Protein AF-A0A6L8N598-F1 (afdb_monomer)

Secondary structure (DSSP, 8-state):
-TTPPPPTHHHHHHHHHHHTT---TT--S-EEEEE-TTT-HHHHHHHHHHHHHHHTT--SEEEPP---SSHHHHT-EEEEE---THHHHHHHHHHHT---

Structure (mmCIF, N/CA/C/O backbone):
data_AF-A0A6L8N598-F1
#
_entry.id   AF-A0A6L8N598-F1
#
loop_
_atom_site.group_PDB
_atom_site.id
_atom_site.type_symbol
_atom_site.label_atom_id
_atom_site.label_alt_id
_atom_site.label_comp_id
_atom_site.label_asym_id
_atom_site.label_entity_id
_atom_site.label_seq_id
_atom_site.pdbx_PDB_ins_code
_atom_site.Cartn_x
_atom_site.Cartn_y
_atom_site.Cartn_z
_atom_site.occupancy
_atom_site.B_iso_or_equiv
_atom_site.auth_seq_id
_atom_site.auth_comp_id
_atom_site.auth_asym_id
_atom_site.auth_atom_id
_atom_site.pdbx_PDB_model_num
ATOM 1 N N . ALA A 1 1 ? -17.198 14.074 10.929 1.00 44.00 1 ALA A N 1
ATOM 2 C CA . ALA A 1 1 ? -17.623 14.267 12.330 1.00 44.00 1 ALA A CA 1
ATOM 3 C C . ALA A 1 1 ? -16.499 13.785 13.243 1.00 44.00 1 ALA A C 1
ATOM 5 O O . ALA A 1 1 ? -15.832 12.829 12.856 1.00 44.00 1 ALA A O 1
ATOM 6 N N . PRO A 1 2 ? -16.245 14.413 14.402 1.00 40.22 2 PRO A N 1
ATOM 7 C CA . PRO A 1 2 ? -15.361 13.827 15.406 1.00 40.22 2 PRO A CA 1
ATOM 8 C C . PRO A 1 2 ? -16.001 12.520 15.891 1.00 40.22 2 PRO A C 1
ATOM 10 O O . PRO A 1 2 ? -17.183 12.521 16.227 1.00 40.22 2 PRO A O 1
ATOM 13 N N . GLY A 1 3 ? -15.258 11.411 15.876 1.00 54.53 3 GLY A N 1
ATOM 14 C CA . GLY A 1 3 ? -15.750 10.115 16.360 1.00 54.53 3 GLY A CA 1
ATOM 15 C C . GLY A 1 3 ? -16.153 9.093 15.294 1.00 54.53 3 GLY A C 1
ATOM 16 O O . GLY A 1 3 ? -16.783 8.103 15.651 1.00 54.53 3 GLY A O 1
ATOM 17 N N . THR A 1 4 ? -15.789 9.271 14.015 1.00 56.97 4 THR A N 1
ATOM 18 C CA . THR A 1 4 ? -15.824 8.134 13.076 1.00 56.97 4 THR A CA 1
ATOM 19 C C . THR A 1 4 ? -14.946 7.019 13.659 1.00 56.97 4 THR A C 1
ATOM 21 O O . THR A 1 4 ? -13.768 7.283 13.917 1.00 56.97 4 THR A O 1
ATOM 24 N N . PRO A 1 5 ? -15.480 5.809 13.910 1.00 60.06 5 PRO A N 1
ATOM 25 C CA . PRO A 1 5 ? -14.671 4.700 14.389 1.00 60.06 5 PRO A CA 1
ATOM 26 C C . PRO A 1 5 ? -13.536 4.461 13.401 1.00 60.06 5 PRO A C 1
ATOM 28 O O . PRO A 1 5 ? -13.791 4.193 12.225 1.00 60.06 5 PRO A O 1
ATOM 31 N N . ARG A 1 6 ? -12.292 4.578 13.871 1.00 65.50 6 ARG A N 1
ATOM 32 C CA . ARG A 1 6 ? -11.147 4.161 13.070 1.00 65.50 6 ARG A CA 1
ATOM 33 C C . ARG A 1 6 ? -11.237 2.650 12.935 1.00 65.50 6 ARG A C 1
ATOM 35 O O . ARG A 1 6 ? -11.288 1.939 13.941 1.00 65.50 6 ARG A O 1
ATOM 42 N N . SER A 1 7 ? -11.295 2.158 11.707 1.00 72.06 7 SER A N 1
ATOM 43 C CA . SER A 1 7 ? -11.187 0.720 11.488 1.00 72.06 7 SER A CA 1
ATOM 44 C C . SER A 1 7 ? -9.785 0.264 11.916 1.00 72.06 7 SER A C 1
ATOM 46 O O . SER A 1 7 ? -8.826 1.036 11.832 1.00 72.06 7 SER A O 1
ATOM 48 N N . GLY A 1 8 ? -9.622 -0.996 12.334 1.00 81.06 8 GLY A N 1
ATOM 49 C CA . GLY A 1 8 ? -8.291 -1.543 12.650 1.00 81.06 8 GLY A CA 1
ATOM 50 C C . GLY A 1 8 ? -7.308 -1.497 11.466 1.00 81.06 8 GLY A C 1
ATOM 51 O O . GLY A 1 8 ? -6.099 -1.605 11.664 1.00 81.06 8 GLY A O 1
ATOM 52 N N . LEU A 1 9 ? -7.815 -1.283 10.244 1.00 87.94 9 LEU A N 1
ATOM 53 C CA . LEU A 1 9 ? -7.026 -1.195 9.019 1.00 87.94 9 LEU A CA 1
ATOM 54 C C . LEU A 1 9 ? -6.105 0.030 8.998 1.00 87.94 9 LEU A C 1
ATOM 56 O O . LEU A 1 9 ? -4.968 -0.097 8.560 1.00 87.94 9 LEU A O 1
ATOM 60 N N . GLY A 1 10 ? -6.555 1.189 9.493 1.00 91.25 10 GLY A N 1
ATOM 61 C CA . GLY A 1 10 ? -5.749 2.416 9.503 1.00 91.25 10 GLY A CA 1
ATOM 62 C C . GLY A 1 10 ? -4.426 2.239 10.263 1.00 91.25 10 GLY A C 1
ATOM 63 O O . GLY A 1 10 ? -3.364 2.310 9.645 1.00 91.25 10 GLY A O 1
ATOM 64 N N . PRO A 1 11 ? -4.468 1.910 11.568 1.00 91.56 11 PRO A N 1
ATOM 65 C CA . PRO A 1 11 ? -3.265 1.631 12.354 1.00 91.56 11 PRO A CA 1
ATOM 66 C C . PRO A 1 11 ? -2.422 0.469 11.809 1.00 91.56 11 PRO A C 1
ATOM 68 O O . PRO A 1 11 ? -1.196 0.520 11.869 1.00 91.56 11 PRO A O 1
ATOM 71 N N . SER A 1 12 ? -3.055 -0.570 11.246 1.00 92.88 12 SER A N 1
ATOM 72 C CA . SER A 1 12 ? -2.327 -1.684 10.625 1.00 92.88 12 SER A CA 1
ATOM 73 C C . SER A 1 12 ? -1.521 -1.234 9.405 1.00 92.88 12 SER A C 1
ATOM 75 O O . SER A 1 12 ? -0.375 -1.650 9.250 1.00 92.88 12 SER A O 1
ATOM 77 N N . VAL A 1 13 ? -2.101 -0.397 8.541 1.00 95.12 13 VAL A N 1
ATOM 78 C CA . VAL A 1 13 ? -1.410 0.142 7.363 1.00 95.12 13 VAL A CA 1
ATOM 79 C C . VAL A 1 13 ? -0.298 1.091 7.788 1.00 95.12 13 VAL A C 1
ATOM 81 O O . VAL A 1 13 ? 0.802 0.990 7.258 1.00 95.12 13 VAL A O 1
ATOM 84 N N . GLU A 1 14 ? -0.535 1.963 8.770 1.00 95.38 14 GLU A N 1
ATOM 85 C CA . GLU A 1 14 ? 0.501 2.852 9.316 1.00 95.38 14 GLU A CA 1
ATOM 86 C C . GLU A 1 14 ? 1.710 2.043 9.833 1.00 95.38 14 GLU A C 1
ATOM 88 O O . GLU A 1 14 ? 2.848 2.331 9.459 1.00 95.38 14 GLU A O 1
ATOM 93 N N . ALA A 1 15 ? 1.473 0.960 10.583 1.00 95.69 15 ALA A N 1
ATOM 94 C CA . ALA A 1 15 ? 2.535 0.066 11.049 1.00 95.69 15 ALA A CA 1
ATOM 95 C C . ALA A 1 15 ? 3.279 -0.640 9.897 1.00 95.69 15 ALA A C 1
ATOM 97 O O . ALA A 1 15 ? 4.508 -0.759 9.929 1.00 95.69 15 ALA A O 1
ATOM 98 N N . GLU A 1 16 ? 2.560 -1.095 8.865 1.00 97.31 16 GLU A N 1
ATOM 99 C CA . GLU A 1 16 ? 3.163 -1.731 7.687 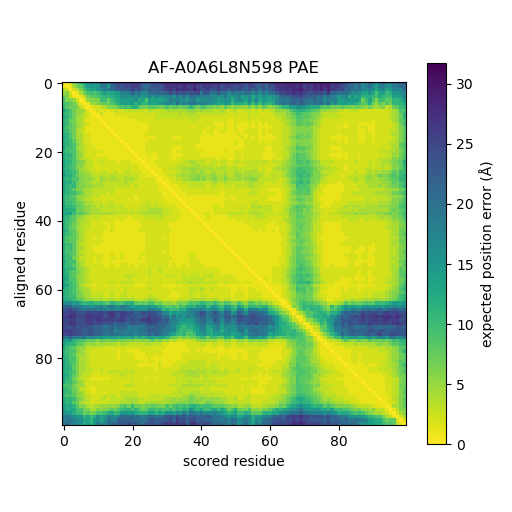1.00 97.31 16 GLU A CA 1
ATOM 100 C C . GLU A 1 16 ? 4.022 -0.734 6.886 1.00 97.31 16 GLU A C 1
ATOM 102 O O . GLU A 1 16 ? 5.138 -1.066 6.480 1.00 97.31 16 GLU A O 1
ATOM 107 N N . LEU A 1 17 ? 3.570 0.517 6.736 1.00 97.50 17 LEU A N 1
ATOM 108 C CA . LEU A 1 17 ? 4.342 1.593 6.105 1.00 97.50 17 LEU A CA 1
ATOM 109 C C . LEU A 1 17 ? 5.636 1.880 6.870 1.00 97.50 17 LEU A C 1
ATOM 111 O O . LEU A 1 17 ? 6.704 1.938 6.253 1.00 97.50 17 LEU A O 1
ATOM 115 N N . THR A 1 18 ? 5.575 1.973 8.201 1.00 97.75 18 THR A N 1
ATOM 116 C CA . THR A 1 18 ? 6.768 2.126 9.044 1.00 97.75 18 THR A CA 1
ATOM 117 C C . THR A 1 18 ? 7.736 0.956 8.854 1.00 97.75 18 THR A C 1
ATOM 119 O O . THR A 1 18 ? 8.925 1.172 8.607 1.00 97.75 18 THR A O 1
ATOM 122 N N . ALA A 1 19 ? 7.245 -0.288 8.888 1.00 97.88 19 ALA A N 1
ATOM 123 C CA . ALA A 1 19 ? 8.073 -1.481 8.694 1.00 97.88 19 ALA A CA 1
ATOM 124 C C . ALA A 1 19 ? 8.750 -1.516 7.309 1.00 97.88 19 ALA A C 1
ATOM 126 O O . ALA A 1 19 ? 9.886 -1.983 7.172 1.00 97.88 19 ALA A O 1
ATOM 127 N N . LEU A 1 20 ? 8.080 -0.984 6.284 1.00 98.31 20 LEU A N 1
ATOM 128 C CA . LEU A 1 20 ? 8.593 -0.884 4.917 1.00 98.31 20 LEU A CA 1
ATOM 129 C C . LEU A 1 20 ? 9.368 0.413 4.640 1.00 98.31 20 LEU A C 1
ATOM 131 O O . LEU A 1 20 ? 9.897 0.587 3.535 1.00 98.31 20 LEU A O 1
ATOM 135 N N . ARG A 1 21 ? 9.519 1.289 5.640 1.00 97.06 21 ARG A N 1
ATOM 136 C CA . ARG A 1 21 ? 10.206 2.588 5.538 1.00 97.06 21 ARG A CA 1
ATOM 137 C C . ARG A 1 21 ? 9.607 3.468 4.436 1.00 97.06 21 ARG A C 1
ATOM 139 O O . ARG A 1 21 ? 10.336 4.033 3.616 1.00 97.06 21 ARG A O 1
ATOM 146 N N . LEU A 1 22 ? 8.282 3.487 4.369 1.00 97.62 22 LEU A N 1
ATOM 147 C CA . LEU A 1 22 ? 7.503 4.327 3.470 1.00 97.62 22 LEU A CA 1
ATOM 148 C C . LEU A 1 22 ? 6.959 5.547 4.237 1.00 97.62 22 LEU A C 1
ATOM 150 O O . LEU A 1 22 ? 6.741 5.434 5.444 1.00 97.62 22 LEU A O 1
ATOM 154 N N . PRO A 1 23 ? 6.745 6.699 3.569 1.00 96.69 23 PRO A N 1
ATOM 155 C CA . PRO A 1 23 ? 6.246 7.908 4.223 1.00 96.69 23 PRO A CA 1
ATOM 156 C C . PRO A 1 23 ? 4.907 7.674 4.931 1.00 96.69 23 PRO A C 1
ATOM 158 O O . PRO A 1 23 ? 3.976 7.132 4.335 1.00 96.69 23 PRO A O 1
ATOM 161 N N . GLY A 1 24 ? 4.820 8.077 6.193 1.00 94.25 24 GLY A N 1
ATOM 162 C CA . GLY A 1 24 ? 3.611 7.981 7.009 1.00 94.25 24 GLY A CA 1
ATOM 163 C C . GLY A 1 24 ? 2.982 9.352 7.285 1.00 94.25 24 GLY A C 1
ATOM 164 O O . GLY A 1 24 ? 3.351 10.338 6.646 1.00 94.25 24 GLY A O 1
ATOM 165 N N . PRO A 1 25 ? 2.066 9.447 8.262 1.00 93.44 25 PRO A N 1
ATOM 166 C CA . PRO A 1 25 ? 1.458 10.717 8.670 1.00 93.44 25 PRO A CA 1
ATOM 167 C C . PRO A 1 25 ? 2.467 11.795 9.096 1.00 93.44 25 PRO A C 1
ATOM 169 O O . PRO A 1 25 ? 2.198 12.977 8.892 1.00 93.44 25 PRO A O 1
ATOM 172 N N . ASP A 1 26 ? 3.627 11.398 9.626 1.00 93.81 26 ASP A N 1
ATOM 173 C CA . ASP A 1 26 ? 4.698 12.316 10.043 1.00 93.81 26 ASP A CA 1
ATOM 174 C C . ASP A 1 26 ? 5.553 12.829 8.867 1.00 93.81 26 ASP A C 1
ATOM 176 O O . ASP A 1 26 ? 6.281 13.812 8.999 1.00 93.81 26 ASP A O 1
ATOM 180 N N . GLU A 1 27 ? 5.440 12.201 7.693 1.00 93.25 27 GLU A N 1
ATOM 181 C CA . GLU A 1 27 ? 6.149 12.567 6.463 1.00 93.25 27 GLU A CA 1
ATOM 182 C C . GLU A 1 27 ? 5.154 12.759 5.298 1.00 93.25 27 GLU A C 1
ATOM 184 O O . GLU A 1 27 ? 5.166 11.995 4.329 1.00 93.25 27 GLU A O 1
ATOM 189 N N . PRO A 1 28 ? 4.263 13.770 5.344 1.00 92.50 28 PRO A N 1
ATOM 190 C CA . PRO A 1 28 ? 3.157 13.863 4.393 1.00 92.50 28 PRO A CA 1
ATOM 191 C C . PRO A 1 28 ? 3.541 14.380 3.006 1.00 92.50 28 PRO A C 1
ATOM 193 O O . PRO A 1 28 ? 2.750 14.273 2.064 1.00 92.50 28 PRO A O 1
ATOM 196 N N . ALA A 1 29 ? 4.737 14.954 2.877 1.00 90.06 29 ALA A N 1
ATOM 197 C CA . ALA A 1 29 ? 5.210 15.542 1.636 1.00 90.06 29 ALA A CA 1
ATOM 198 C C . ALA A 1 29 ? 5.300 14.492 0.510 1.00 90.06 29 ALA A C 1
ATOM 200 O O . ALA A 1 29 ? 5.728 13.360 0.756 1.00 90.06 29 ALA A O 1
ATOM 201 N N . PRO A 1 30 ? 4.945 14.855 -0.738 1.00 93.88 30 PRO A N 1
ATOM 202 C CA . PRO A 1 30 ? 5.073 13.945 -1.861 1.00 93.88 30 PRO A CA 1
ATOM 203 C C . PRO A 1 30 ? 6.510 13.454 -2.055 1.00 93.88 30 PRO A C 1
ATOM 205 O O . PRO A 1 30 ? 7.458 14.240 -2.019 1.00 93.88 30 PRO A O 1
ATOM 208 N N . ARG A 1 31 ? 6.664 12.158 -2.326 1.00 95.50 31 ARG A N 1
ATOM 209 C CA . ARG A 1 31 ? 7.956 11.520 -2.590 1.00 95.50 31 ARG A CA 1
ATOM 210 C C . ARG A 1 31 ? 7.857 10.576 -3.775 1.00 95.50 31 ARG A C 1
ATOM 212 O O . ARG A 1 31 ? 6.969 9.730 -3.828 1.00 95.50 31 ARG A O 1
ATOM 219 N N . GLU A 1 32 ? 8.814 10.671 -4.691 1.00 96.12 32 GLU A N 1
ATOM 220 C CA . GLU A 1 32 ? 8.972 9.673 -5.746 1.00 96.12 32 GLU A CA 1
ATOM 221 C C . GLU A 1 32 ? 9.874 8.523 -5.283 1.00 96.12 32 GLU A C 1
ATOM 223 O O . GLU A 1 32 ? 10.882 8.719 -4.596 1.00 96.12 32 GLU A O 1
ATOM 228 N N . LEU A 1 33 ? 9.486 7.302 -5.646 1.00 95.75 33 LEU A N 1
ATOM 229 C CA . LEU A 1 33 ? 10.162 6.069 -5.272 1.00 95.75 33 LEU A CA 1
ATOM 230 C C . LEU A 1 33 ? 10.305 5.172 -6.500 1.00 95.75 33 LEU A C 1
ATOM 232 O O . LEU A 1 33 ? 9.341 4.923 -7.220 1.00 95.75 33 LEU A O 1
ATOM 236 N N . ARG A 1 34 ? 11.516 4.665 -6.727 1.00 95.19 34 ARG A N 1
ATOM 237 C CA . ARG A 1 34 ? 11.786 3.600 -7.695 1.00 95.19 34 ARG A CA 1
ATOM 238 C C . ARG A 1 34 ? 11.988 2.299 -6.933 1.00 95.19 34 ARG A C 1
ATOM 240 O O . ARG A 1 34 ? 12.709 2.298 -5.938 1.00 95.19 34 ARG A O 1
ATOM 247 N N . LEU A 1 35 ? 11.377 1.226 -7.415 1.00 95.19 35 LEU A N 1
ATOM 248 C CA . LEU A 1 35 ? 11.457 -0.103 -6.818 1.00 95.19 35 LEU A CA 1
ATOM 249 C C . LEU A 1 35 ? 12.040 -1.098 -7.820 1.0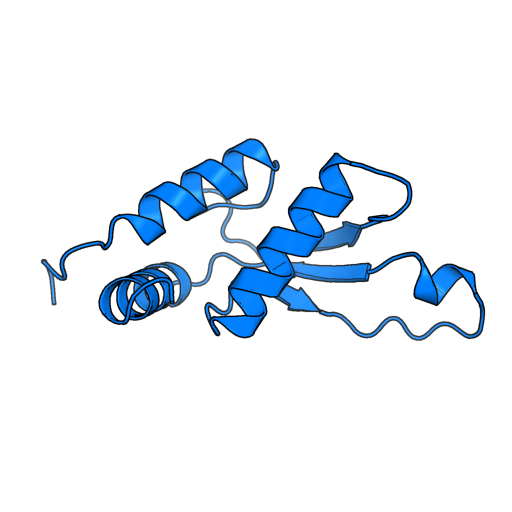0 95.19 35 LEU A C 1
ATOM 251 O O . LEU A 1 35 ? 11.816 -0.970 -9.027 1.00 95.19 35 LEU A O 1
ATOM 255 N N . ASP A 1 36 ? 12.749 -2.105 -7.309 1.00 93.94 36 ASP A N 1
ATOM 256 C CA . ASP A 1 36 ? 13.214 -3.269 -8.076 1.00 93.94 36 ASP A CA 1
ATOM 257 C C . ASP A 1 36 ? 12.675 -4.576 -7.446 1.00 93.94 36 ASP A C 1
ATOM 259 O O . ASP A 1 36 ? 13.398 -5.292 -6.742 1.00 93.94 36 ASP A O 1
ATOM 263 N N . PRO A 1 37 ? 11.371 -4.883 -7.625 1.00 92.81 37 PRO A N 1
ATOM 264 C CA . PRO A 1 37 ? 10.677 -5.939 -6.879 1.00 92.81 37 PRO A CA 1
ATOM 265 C C . PRO A 1 37 ? 11.204 -7.353 -7.138 1.00 92.81 37 PRO A C 1
ATOM 267 O O . PRO A 1 37 ? 10.965 -8.252 -6.333 1.00 92.81 37 PRO A O 1
ATOM 270 N N . LEU A 1 38 ? 11.887 -7.563 -8.266 1.00 91.81 38 LEU A N 1
ATOM 271 C CA . LEU A 1 38 ? 12.445 -8.859 -8.654 1.00 91.81 38 LEU A CA 1
ATOM 272 C C . LEU A 1 38 ? 13.853 -9.078 -8.089 1.00 91.81 38 LEU A C 1
ATOM 274 O O . LEU A 1 38 ? 14.325 -10.213 -8.057 1.00 91.81 38 LEU A O 1
ATOM 278 N N . ARG A 1 39 ? 14.523 -8.011 -7.631 1.00 91.75 39 ARG A N 1
ATOM 279 C CA . ARG A 1 39 ? 15.891 -8.065 -7.090 1.00 91.75 39 ARG A CA 1
ATOM 280 C C . ARG A 1 39 ? 15.990 -7.665 -5.617 1.00 91.75 39 ARG A C 1
ATOM 282 O O . ARG A 1 39 ? 17.025 -7.899 -5.000 1.00 91.75 39 ARG A O 1
ATOM 289 N N . SER A 1 40 ? 14.934 -7.095 -5.034 1.00 95.31 40 SER A N 1
ATOM 290 C CA . SER A 1 40 ? 14.895 -6.643 -3.639 1.00 95.31 40 SER A CA 1
ATOM 291 C C . SER A 1 40 ? 13.629 -7.126 -2.930 1.00 95.31 40 SER A C 1
ATOM 293 O O . SER A 1 40 ? 12.518 -6.710 -3.246 1.00 95.31 40 SER A O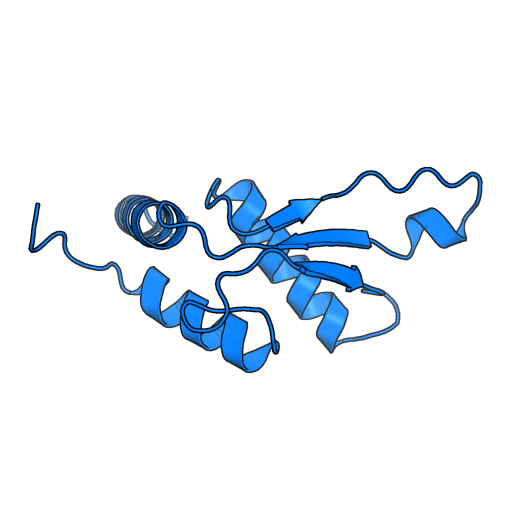 1
ATOM 295 N N . ALA A 1 41 ? 13.788 -7.963 -1.899 1.00 97.31 41 ALA A N 1
ATOM 296 C CA . ALA A 1 41 ? 12.667 -8.454 -1.089 1.00 97.31 41 ALA A CA 1
ATOM 297 C C . ALA A 1 41 ? 11.953 -7.336 -0.301 1.00 97.31 41 ALA A C 1
ATOM 299 O O . ALA A 1 41 ? 10.783 -7.463 0.062 1.00 97.31 41 ALA A O 1
ATOM 300 N N . LEU A 1 42 ? 12.647 -6.233 0.001 1.00 98.12 42 LEU A N 1
ATOM 301 C CA . LEU A 1 42 ? 12.017 -5.053 0.592 1.00 98.12 42 LEU A CA 1
ATOM 302 C C . LEU A 1 42 ? 11.146 -4.335 -0.441 1.00 98.12 42 LEU A C 1
ATOM 304 O O . LEU A 1 42 ? 10.007 -3.990 -0.139 1.00 98.12 42 LEU A O 1
ATOM 308 N N . ASP A 1 43 ? 11.652 -4.165 -1.660 1.00 97.25 43 ASP A N 1
ATOM 309 C CA . ASP A 1 43 ? 10.910 -3.504 -2.732 1.00 97.25 43 ASP A CA 1
ATOM 310 C C . ASP A 1 43 ? 9.752 -4.355 -3.240 1.00 97.25 43 ASP A C 1
ATOM 312 O O . ASP A 1 43 ? 8.708 -3.812 -3.575 1.00 97.25 43 ASP A O 1
ATOM 316 N N . ASN A 1 44 ? 9.884 -5.681 -3.195 1.00 97.31 44 ASN A N 1
ATOM 317 C CA . ASN A 1 44 ? 8.785 -6.602 -3.447 1.00 97.31 44 ASN A CA 1
ATOM 318 C C . ASN A 1 44 ? 7.614 -6.363 -2.486 1.00 97.31 44 ASN A C 1
ATOM 320 O O . ASN A 1 44 ? 6.477 -6.179 -2.915 1.00 97.31 44 ASN A O 1
ATOM 324 N N . ARG A 1 45 ? 7.900 -6.284 -1.181 1.00 98.44 45 ARG A N 1
ATOM 325 C CA . ARG A 1 45 ? 6.873 -6.013 -0.166 1.00 98.44 45 ARG A CA 1
ATOM 326 C C . ARG A 1 45 ? 6.273 -4.615 -0.309 1.00 98.44 45 ARG A C 1
ATOM 328 O O . ARG A 1 45 ? 5.064 -4.463 -0.163 1.00 98.44 45 ARG A O 1
ATOM 335 N N . ARG A 1 46 ? 7.092 -3.610 -0.645 1.00 98.50 46 ARG A N 1
ATOM 336 C CA . 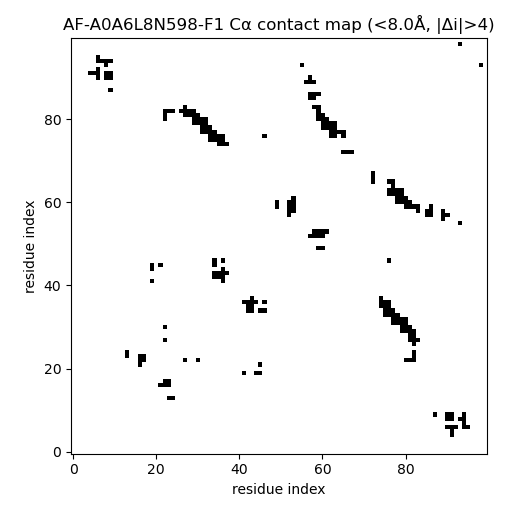ARG A 1 46 ? 6.613 -2.252 -0.958 1.00 98.50 46 ARG A CA 1
ATOM 337 C C . ARG A 1 46 ? 5.670 -2.252 -2.154 1.00 98.50 46 ARG A C 1
ATOM 339 O O . ARG A 1 46 ? 4.585 -1.703 -2.042 1.00 98.50 46 ARG A O 1
ATOM 346 N N . GLU A 1 47 ? 6.046 -2.896 -3.255 1.00 97.31 47 GLU A N 1
ATOM 347 C CA . GLU A 1 47 ? 5.221 -2.988 -4.465 1.00 97.31 47 GLU A CA 1
ATOM 348 C C . GLU A 1 47 ? 3.864 -3.637 -4.165 1.00 97.31 47 GLU A C 1
ATOM 350 O O . GLU A 1 47 ? 2.826 -3.107 -4.556 1.00 97.31 47 GLU A O 1
ATOM 355 N N . ILE A 1 48 ? 3.857 -4.742 -3.409 1.00 97.50 48 ILE A N 1
ATOM 356 C CA . ILE A 1 48 ? 2.621 -5.434 -3.018 1.00 97.50 48 ILE A CA 1
ATOM 357 C C . ILE A 1 48 ? 1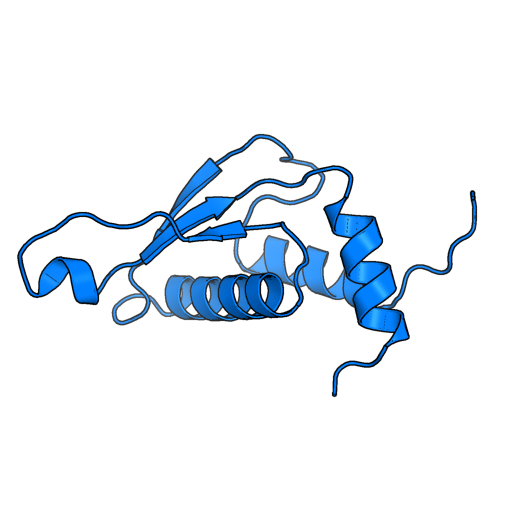.712 -4.514 -2.196 1.00 97.50 48 ILE A C 1
ATOM 359 O O . ILE A 1 48 ? 0.520 -4.416 -2.494 1.00 97.50 48 ILE A O 1
ATOM 363 N N . LEU A 1 49 ? 2.246 -3.832 -1.176 1.00 97.69 49 LEU A N 1
ATOM 364 C CA . LEU A 1 49 ? 1.449 -2.907 -0.370 1.00 97.69 49 LEU A CA 1
ATOM 365 C C . LEU A 1 49 ? 0.906 -1.752 -1.221 1.00 97.69 49 LEU A C 1
ATOM 367 O O . LEU A 1 49 ? -0.285 -1.456 -1.155 1.00 97.69 49 LEU A O 1
ATOM 371 N N . LEU A 1 50 ? 1.751 -1.129 -2.045 1.00 97.62 50 LEU A N 1
ATOM 372 C CA . LEU A 1 50 ? 1.359 -0.003 -2.892 1.00 97.62 50 LEU A CA 1
ATOM 373 C C . LEU A 1 50 ? 0.265 -0.399 -3.888 1.00 97.62 50 LEU A C 1
ATOM 375 O O . LEU A 1 50 ? -0.735 0.308 -3.994 1.00 97.62 50 LEU A O 1
ATOM 379 N N . ARG A 1 51 ? 0.373 -1.575 -4.520 1.00 96.75 51 ARG A N 1
ATOM 380 C CA . ARG A 1 51 ? -0.671 -2.113 -5.402 1.00 96.75 51 ARG A CA 1
ATOM 381 C C . ARG A 1 51 ? -1.977 -2.385 -4.658 1.00 96.75 51 ARG A C 1
ATOM 383 O O . ARG A 1 51 ? -3.048 -2.081 -5.174 1.00 96.75 51 ARG A O 1
ATOM 390 N N . ARG A 1 52 ? -1.917 -2.945 -3.445 1.00 95.94 52 ARG A N 1
ATOM 391 C CA . ARG A 1 52 ? -3.119 -3.177 -2.624 1.00 95.94 52 ARG A CA 1
ATOM 392 C C . ARG A 1 52 ? -3.817 -1.859 -2.290 1.00 95.94 52 ARG A C 1
ATOM 394 O O . ARG A 1 52 ? -5.027 -1.755 -2.453 1.00 95.94 52 ARG A O 1
ATOM 401 N N . LEU A 1 53 ? -3.064 -0.845 -1.865 1.00 95.50 53 LEU A N 1
ATOM 402 C CA . LEU A 1 53 ? -3.610 0.477 -1.542 1.00 95.50 53 LEU A CA 1
ATOM 403 C C . LEU A 1 53 ? -4.155 1.207 -2.782 1.00 95.50 53 LEU A C 1
ATOM 405 O O . LEU A 1 53 ? -5.175 1.892 -2.676 1.00 95.50 53 LEU A O 1
ATOM 409 N N . GLU A 1 54 ? -3.513 1.038 -3.942 1.00 95.69 54 GLU A N 1
ATOM 410 C CA . GLU A 1 54 ? -3.991 1.517 -5.246 1.00 95.69 54 GLU A CA 1
ATOM 411 C C . GLU A 1 54 ? -5.351 0.894 -5.594 1.00 95.69 54 GLU A C 1
ATOM 413 O O . GLU A 1 54 ? -6.319 1.620 -5.817 1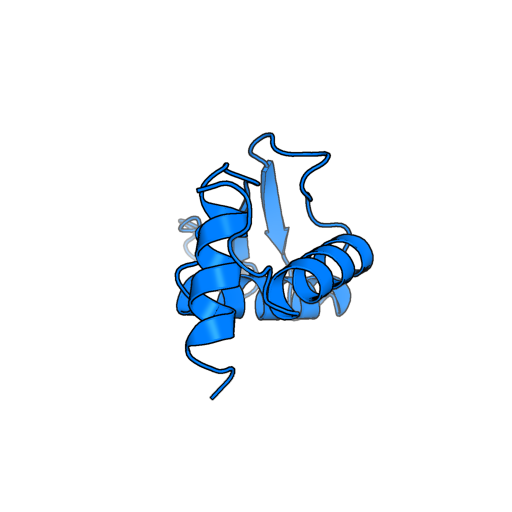.00 95.69 54 GLU A O 1
ATOM 418 N N . VAL A 1 55 ? -5.458 -0.441 -5.562 1.00 94.38 55 VAL A N 1
ATOM 419 C CA . VAL A 1 55 ? -6.703 -1.175 -5.866 1.00 94.38 55 VAL A CA 1
ATOM 420 C C . VAL A 1 55 ? -7.823 -0.817 -4.888 1.00 94.38 55 VAL A C 1
ATOM 422 O O . VAL A 1 55 ? -8.971 -0.652 -5.295 1.00 94.38 55 VAL A O 1
ATOM 425 N N . CYS A 1 56 ? -7.497 -0.624 -3.608 1.00 92.25 56 CYS A N 1
ATOM 426 C CA . CYS A 1 56 ? -8.453 -0.162 -2.600 1.00 92.25 56 CYS A CA 1
ATOM 427 C C . CYS A 1 56 ? -8.837 1.325 -2.749 1.00 92.25 56 CYS A C 1
ATOM 429 O O . CYS A 1 56 ? -9.663 1.820 -1.982 1.00 92.25 56 CYS A O 1
ATOM 431 N N . GLY A 1 57 ? -8.246 2.063 -3.695 1.00 93.69 57 GLY A N 1
ATOM 432 C CA . GLY A 1 57 ? -8.571 3.466 -3.953 1.00 93.69 57 GLY A CA 1
ATOM 433 C C . GLY A 1 57 ? -8.198 4.405 -2.803 1.00 93.69 57 GLY A C 1
ATOM 434 O O . GLY A 1 57 ? -8.843 5.445 -2.624 1.00 93.69 57 GLY A O 1
ATOM 435 N N . VAL A 1 58 ? -7.179 4.046 -2.012 1.00 94.94 58 VAL A N 1
ATOM 436 C CA . VAL A 1 58 ? -6.743 4.803 -0.825 1.00 94.94 58 VAL A CA 1
ATOM 437 C C . VAL A 1 58 ? -6.091 6.134 -1.212 1.00 94.94 58 VAL A C 1
ATOM 439 O O . VAL A 1 58 ? -6.164 7.095 -0.450 1.00 94.94 58 VAL A O 1
ATOM 442 N N . GLY A 1 59 ? -5.501 6.221 -2.410 1.00 94.56 59 GLY A N 1
ATOM 443 C CA . GLY A 1 59 ? -4.853 7.442 -2.905 1.00 94.56 59 GLY A CA 1
ATOM 444 C C . GLY A 1 59 ? -3.539 7.774 -2.192 1.00 94.56 59 GLY A C 1
ATOM 445 O O . GLY A 1 59 ? -3.132 8.929 -2.164 1.00 94.56 59 GLY A O 1
ATOM 446 N N . TYR A 1 60 ? -2.898 6.774 -1.580 1.00 97.56 60 TYR A N 1
ATOM 447 C CA . TYR A 1 60 ? -1.592 6.924 -0.934 1.00 97.56 60 TYR A CA 1
ATOM 448 C C . TYR A 1 60 ? -0.436 6.941 -1.946 1.00 97.56 60 TYR A C 1
ATOM 450 O O . TYR A 1 60 ? 0.530 7.685 -1.780 1.00 97.56 60 TYR A O 1
ATOM 458 N N . GLY A 1 61 ? -0.532 6.120 -2.994 1.00 96.62 61 GLY A N 1
ATOM 459 C CA . GLY A 1 61 ? 0.490 5.989 -4.022 1.00 96.62 61 GLY A CA 1
ATOM 460 C C . GLY A 1 61 ? -0.123 5.827 -5.405 1.00 96.62 61 GLY A C 1
ATOM 461 O O . GLY A 1 61 ? -1.128 5.135 -5.556 1.00 96.62 61 GLY A O 1
ATOM 462 N N . GLU A 1 62 ? 0.505 6.447 -6.398 1.00 95.12 62 GLU A N 1
ATOM 463 C CA . GLU A 1 62 ? 0.139 6.333 -7.811 1.00 95.12 62 GLU A CA 1
ATOM 464 C C . GLU A 1 62 ? 1.340 5.837 -8.628 1.00 95.12 62 GLU A C 1
ATOM 466 O O . GLU A 1 62 ? 2.456 6.348 -8.437 1.00 95.12 62 GLU A O 1
ATOM 471 N N . PRO A 1 63 ? 1.157 4.865 -9.541 1.00 93.56 63 PRO A N 1
ATOM 472 C CA . PRO A 1 63 ? 2.224 4.442 -10.432 1.00 93.56 63 PRO A CA 1
ATOM 473 C C . PRO A 1 63 ? 2.554 5.561 -11.425 1.00 93.56 63 PRO A C 1
ATOM 475 O O . PRO A 1 63 ? 1.682 6.165 -12.047 1.00 93.56 63 PRO A O 1
ATOM 478 N N . VAL A 1 64 ? 3.844 5.819 -11.611 1.00 92.56 64 VAL A N 1
ATOM 479 C CA . VAL A 1 64 ? 4.345 6.763 -12.611 1.00 92.56 64 VAL A CA 1
ATOM 480 C C . VAL A 1 64 ? 4.765 5.968 -13.836 1.00 92.56 64 VAL A C 1
ATOM 482 O O . VAL A 1 64 ? 5.643 5.107 -13.751 1.00 92.56 64 VAL A O 1
ATOM 485 N N . ALA A 1 65 ? 4.155 6.271 -14.984 1.00 79.19 65 ALA A N 1
ATOM 486 C CA . ALA A 1 65 ? 4.504 5.634 -16.247 1.00 79.19 65 ALA A CA 1
ATOM 487 C C . ALA A 1 65 ? 6.010 5.780 -16.521 1.00 79.19 65 ALA A C 1
ATOM 489 O O . ALA A 1 65 ? 6.551 6.886 -16.600 1.00 79.19 65 ALA A O 1
ATOM 490 N N . VAL A 1 66 ? 6.700 4.649 -16.660 1.00 66.62 66 VAL A N 1
ATOM 491 C CA . VAL A 1 66 ? 8.112 4.628 -17.036 1.00 66.62 66 VAL A CA 1
ATOM 492 C C . VAL A 1 66 ? 8.170 4.573 -18.557 1.00 66.62 66 VAL A C 1
ATOM 494 O O . VAL A 1 66 ? 8.004 3.513 -19.152 1.00 66.62 66 VAL A O 1
ATOM 497 N N . ALA A 1 67 ? 8.386 5.716 -19.205 1.00 57.84 67 ALA A N 1
ATOM 498 C CA . ALA A 1 67 ? 8.728 5.726 -20.622 1.00 57.84 67 ALA A CA 1
ATOM 499 C C . ALA A 1 67 ? 10.142 5.141 -20.778 1.00 57.84 67 ALA A C 1
ATOM 501 O O . ALA A 1 67 ? 11.127 5.772 -20.396 1.00 57.84 67 ALA A O 1
ATOM 502 N N . GLY A 1 68 ? 10.244 3.914 -21.284 1.00 55.94 68 GLY A N 1
ATOM 503 C CA . GLY A 1 68 ? 11.523 3.266 -21.549 1.00 55.94 68 GLY A CA 1
ATOM 504 C C . GLY A 1 68 ? 11.378 2.150 -22.572 1.00 55.94 68 GLY A C 1
ATOM 505 O O . GLY A 1 68 ? 10.705 1.156 -22.324 1.00 55.94 68 GLY A O 1
ATOM 506 N N . THR A 1 69 ? 12.028 2.310 -23.720 1.00 45.00 69 THR A N 1
ATOM 507 C CA . THR A 1 69 ? 12.177 1.259 -24.729 1.00 45.00 69 THR A CA 1
ATOM 508 C C . THR A 1 69 ? 13.241 0.264 -24.243 1.00 45.00 69 THR A C 1
ATOM 510 O O . THR A 1 69 ? 14.428 0.579 -24.294 1.00 45.00 69 THR A O 1
ATOM 513 N N . GLY A 1 70 ? 12.838 -0.910 -23.736 1.00 55.16 70 GLY A N 1
ATOM 514 C CA . GLY A 1 70 ? 13.741 -2.028 -23.404 1.00 55.16 70 GLY A CA 1
ATOM 515 C C . GLY A 1 70 ? 13.370 -2.836 -22.146 1.00 55.16 70 GLY A C 1
ATOM 516 O O . GLY A 1 70 ? 12.655 -2.351 -21.272 1.00 55.16 70 GLY A O 1
ATOM 517 N N . ASP A 1 71 ? 13.915 -4.056 -22.029 1.00 54.19 71 ASP A N 1
ATOM 518 C CA . ASP A 1 71 ? 13.628 -5.052 -20.969 1.00 54.19 71 ASP A CA 1
ATOM 519 C C . ASP A 1 71 ? 13.783 -4.531 -19.527 1.00 54.19 71 ASP A C 1
ATOM 521 O O . ASP A 1 71 ? 13.063 -4.944 -18.621 1.00 54.19 71 ASP A O 1
ATOM 525 N N . ALA A 1 72 ? 14.699 -3.590 -19.283 1.00 53.38 72 ALA A N 1
ATOM 526 C CA . ALA A 1 72 ? 14.961 -3.068 -17.939 1.00 53.38 72 ALA A CA 1
ATOM 527 C C . ALA A 1 72 ? 13.841 -2.159 -17.395 1.00 53.38 72 ALA A C 1
ATOM 529 O O . ALA A 1 72 ? 13.709 -2.018 -16.178 1.00 53.38 72 ALA A O 1
ATOM 530 N N . ALA A 1 73 ? 13.021 -1.555 -18.265 1.00 54.91 73 ALA A N 1
ATOM 531 C CA . ALA A 1 73 ? 11.847 -0.791 -17.840 1.00 54.91 73 ALA A CA 1
ATOM 532 C C . ALA A 1 73 ? 10.751 -1.709 -17.269 1.00 54.91 73 ALA A C 1
ATOM 534 O O . ALA A 1 73 ? 10.023 -1.290 -16.375 1.00 54.91 73 ALA A O 1
ATOM 535 N N . ALA A 1 74 ? 10.690 -2.969 -17.717 1.00 59.41 74 ALA A N 1
ATOM 536 C CA . ALA A 1 74 ? 9.727 -3.961 -17.240 1.00 59.41 74 ALA A CA 1
ATOM 537 C C . ALA A 1 74 ? 10.084 -4.556 -15.863 1.00 59.41 74 ALA A C 1
ATOM 539 O O . ALA A 1 74 ? 9.217 -5.117 -15.198 1.00 59.41 74 ALA A O 1
ATOM 540 N N . LEU A 1 75 ? 11.340 -4.425 -15.411 1.00 72.81 75 LEU A N 1
ATOM 541 C CA . LEU A 1 75 ? 11.819 -5.003 -14.144 1.00 72.81 75 LEU A CA 1
ATOM 542 C C . LEU A 1 75 ? 11.696 -4.051 -12.940 1.00 72.81 75 LEU A C 1
ATOM 544 O O . LEU A 1 75 ? 11.878 -4.475 -11.802 1.00 72.81 75 LEU A O 1
ATOM 548 N N . SER A 1 76 ? 11.401 -2.771 -13.177 1.00 86.06 76 SER A N 1
ATOM 549 C CA . SER A 1 76 ? 11.354 -1.732 -12.143 1.00 86.06 76 SER A CA 1
ATOM 550 C C . SER A 1 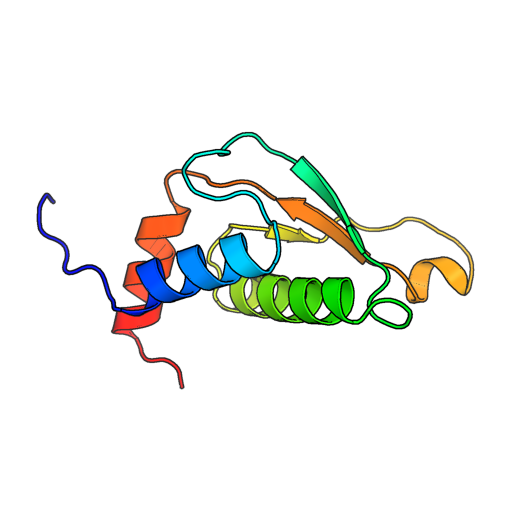76 ? 10.070 -0.918 -12.221 1.00 86.06 76 SER A C 1
ATOM 552 O O . SER A 1 76 ? 9.697 -0.489 -13.311 1.00 86.06 76 SER A O 1
ATOM 554 N N . SER A 1 77 ? 9.465 -0.600 -11.083 1.00 91.94 77 SER A N 1
ATOM 555 C CA . SER A 1 77 ? 8.317 0.307 -11.008 1.00 91.94 77 SER A CA 1
ATOM 556 C C . SER A 1 77 ? 8.739 1.683 -10.484 1.00 91.94 77 SER A C 1
ATOM 558 O O . SER A 1 77 ? 9.787 1.851 -9.843 1.00 91.94 77 SER A O 1
ATOM 560 N N . ARG A 1 78 ? 7.937 2.706 -10.792 1.00 95.50 78 ARG A N 1
ATOM 561 C CA . ARG A 1 78 ? 8.041 4.040 -10.193 1.00 95.50 78 ARG A CA 1
ATOM 562 C C . ARG A 1 78 ? 6.704 4.421 -9.587 1.00 95.50 78 ARG A C 1
ATOM 564 O O . ARG A 1 78 ? 5.667 4.188 -10.199 1.00 95.50 78 ARG A O 1
ATOM 571 N N . TRP A 1 79 ? 6.759 5.050 -8.424 1.00 97.25 79 TRP A N 1
ATOM 572 C CA . TRP A 1 79 ? 5.600 5.478 -7.659 1.00 97.25 79 TRP A CA 1
ATOM 573 C C . TRP A 1 79 ? 5.773 6.913 -7.184 1.00 97.25 79 TRP A C 1
ATOM 575 O O . TRP A 1 79 ? 6.875 7.318 -6.808 1.00 97.25 79 TRP A O 1
ATOM 585 N N . ARG A 1 80 ? 4.671 7.659 -7.146 1.00 97.44 80 ARG A N 1
ATOM 586 C CA . ARG A 1 80 ? 4.553 8.908 -6.396 1.00 97.44 80 ARG A CA 1
ATOM 587 C C . ARG A 1 80 ? 3.707 8.641 -5.164 1.00 97.44 80 ARG A C 1
ATOM 589 O O . ARG A 1 80 ? 2.572 8.198 -5.291 1.00 97.44 80 ARG A O 1
ATOM 596 N N . LEU A 1 81 ? 4.269 8.896 -3.991 1.00 98.12 81 LEU A N 1
ATOM 597 C CA . LEU A 1 81 ? 3.646 8.640 -2.696 1.00 98.12 81 LEU A CA 1
ATOM 598 C C . LEU A 1 81 ? 3.300 9.958 -2.021 1.00 98.12 81 LEU A C 1
ATOM 600 O O . LEU A 1 81 ? 4.080 10.902 -2.115 1.00 98.12 81 LEU A O 1
ATOM 604 N N . SER A 1 82 ? 2.179 10.017 -1.309 1.00 96.94 82 SER A N 1
ATOM 605 C CA . SER A 1 82 ? 1.864 11.136 -0.418 1.00 96.94 82 SER A CA 1
ATOM 606 C C . SER A 1 82 ? 0.877 10.722 0.668 1.00 96.94 82 SER A C 1
ATOM 608 O O . SER A 1 82 ? -0.080 9.992 0.405 1.00 96.94 82 SER A O 1
ATOM 610 N N . TRP A 1 83 ? 1.065 11.237 1.884 1.00 96.75 83 TRP A N 1
ATOM 611 C CA . TRP A 1 83 ? 0.065 11.104 2.942 1.00 96.75 83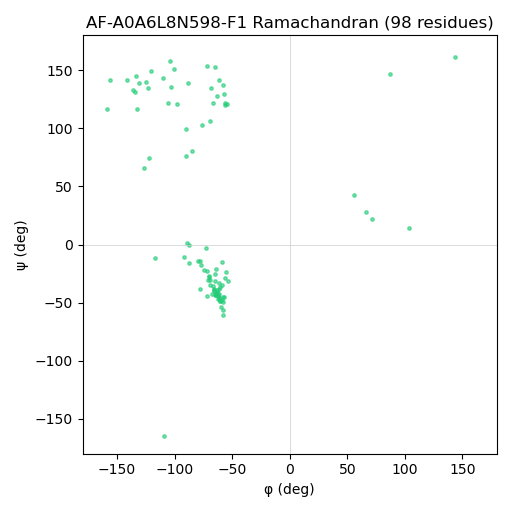 TRP A CA 1
ATOM 612 C C . TRP A 1 83 ? -0.903 12.292 2.900 1.00 96.75 83 TRP A C 1
ATOM 614 O O . TRP A 1 83 ? -0.819 13.237 3.684 1.00 96.75 83 TRP A O 1
ATOM 624 N N . ALA A 1 84 ? -1.822 12.275 1.934 1.00 95.00 84 ALA A N 1
ATOM 625 C CA . ALA A 1 84 ? -2.855 13.301 1.826 1.00 95.00 84 ALA A CA 1
ATOM 626 C C . ALA A 1 84 ? -3.912 13.161 2.946 1.00 95.00 84 ALA A C 1
ATOM 628 O O . ALA A 1 84 ? -4.196 12.042 3.380 1.00 95.00 84 ALA A O 1
ATOM 629 N N . PRO A 1 85 ? -4.610 14.243 3.349 1.00 93.12 85 PRO A N 1
ATOM 630 C CA . PRO A 1 85 ? -5.668 14.175 4.369 1.00 93.12 85 PRO A CA 1
ATOM 631 C C . PRO A 1 85 ? -6.795 13.171 4.066 1.00 93.12 85 PRO A C 1
ATOM 633 O O . PRO A 1 85 ? -7.465 12.690 4.977 1.00 93.12 85 PRO A O 1
ATOM 636 N N . ALA A 1 86 ? -7.007 12.834 2.790 1.00 93.44 86 ALA A N 1
ATOM 637 C CA . ALA A 1 86 ? -8.002 11.852 2.367 1.00 93.44 86 ALA A CA 1
ATOM 638 C C . ALA A 1 86 ? -7.600 10.390 2.651 1.00 93.44 86 ALA A C 1
ATOM 640 O O . ALA A 1 86 ? -8.484 9.539 2.726 1.00 93.44 86 ALA A O 1
ATOM 641 N N . VAL A 1 87 ? -6.306 10.091 2.814 1.00 94.88 87 VAL A N 1
ATOM 642 C CA . VAL A 1 87 ? -5.778 8.732 3.036 1.00 94.88 87 VAL A CA 1
ATOM 643 C C . VAL A 1 87 ? -6.387 8.065 4.277 1.00 94.88 87 VAL A C 1
ATOM 645 O O . VAL A 1 87 ? -7.009 7.014 4.114 1.00 94.88 87 VAL A O 1
ATOM 648 N N . PRO A 1 88 ? -6.308 8.645 5.495 1.00 92.19 88 PRO A N 1
ATOM 649 C CA . PRO A 1 88 ? -6.882 8.007 6.682 1.00 92.19 88 PRO A CA 1
ATOM 650 C C . PRO A 1 88 ? -8.400 7.799 6.565 1.00 92.19 88 PRO A C 1
ATOM 652 O O . PRO A 1 88 ? -8.907 6.750 6.949 1.00 92.19 88 PRO A O 1
ATOM 655 N N . VAL A 1 89 ? -9.123 8.740 5.944 1.00 92.25 89 VAL A N 1
ATOM 656 C CA . VAL A 1 89 ? -10.574 8.616 5.716 1.00 92.25 89 VAL A CA 1
ATOM 657 C C . VAL A 1 89 ? -10.893 7.439 4.791 1.00 92.25 89 VAL A C 1
ATOM 659 O O . VAL A 1 89 ? -11.827 6.679 5.041 1.00 92.25 89 VAL A O 1
ATOM 662 N N . ARG A 1 90 ? -10.123 7.270 3.712 1.00 92.56 90 ARG A N 1
ATOM 663 C CA . ARG A 1 90 ? -10.313 6.175 2.752 1.00 92.56 90 ARG A CA 1
ATOM 664 C C . ARG A 1 90 ? -9.947 4.818 3.347 1.00 92.56 90 ARG A C 1
ATOM 666 O O . ARG A 1 90 ? -10.637 3.846 3.056 1.00 92.56 90 ARG A O 1
ATOM 673 N N . LEU A 1 91 ? -8.931 4.757 4.208 1.00 92.25 91 LEU A N 1
ATOM 674 C CA . LEU A 1 91 ? -8.596 3.546 4.964 1.00 92.25 91 LEU A CA 1
ATOM 675 C C . LEU A 1 91 ? -9.742 3.127 5.890 1.00 92.25 91 LEU A C 1
ATOM 677 O O . LEU A 1 91 ? -10.110 1.955 5.908 1.00 92.25 91 LEU A O 1
ATOM 681 N N . ASP A 1 92 ? -10.364 4.075 6.589 1.00 89.19 92 ASP A N 1
ATOM 682 C CA . ASP A 1 92 ? -11.524 3.778 7.433 1.00 89.19 92 ASP A CA 1
ATOM 683 C C . ASP A 1 92 ? -12.723 3.280 6.624 1.00 89.19 92 ASP A C 1
ATOM 685 O O . ASP A 1 92 ? -13.349 2.284 6.989 1.00 89.19 92 ASP A O 1
ATOM 689 N N . LEU A 1 93 ? -13.007 3.908 5.480 1.00 87.69 93 LEU A N 1
ATOM 690 C CA . LEU A 1 93 ? -14.074 3.459 4.582 1.00 87.69 93 LEU A CA 1
ATOM 691 C C . LEU A 1 93 ? -13.813 2.058 4.011 1.00 87.69 93 LEU A C 1
ATOM 693 O O . LEU A 1 93 ? -14.753 1.270 3.893 1.00 87.69 93 LEU A O 1
ATOM 697 N N . ALA A 1 94 ? -12.562 1.740 3.671 1.00 86.38 94 ALA A N 1
ATOM 698 C CA . ALA A 1 94 ? -12.174 0.412 3.207 1.00 86.38 94 ALA A CA 1
ATOM 699 C C . ALA A 1 94 ? -12.349 -0.640 4.315 1.00 86.38 94 ALA A C 1
ATOM 701 O O . ALA A 1 94 ? -12.922 -1.698 4.070 1.00 86.38 94 ALA A O 1
ATOM 702 N N . GLY A 1 95 ? -11.946 -0.326 5.550 1.00 81.44 95 GLY A N 1
ATOM 703 C CA . GLY A 1 95 ? -12.089 -1.233 6.689 1.00 81.44 95 GLY A CA 1
ATOM 704 C C . GLY A 1 95 ? -13.544 -1.531 7.072 1.00 81.44 95 GLY A C 1
ATOM 705 O O . GLY A 1 95 ? -13.843 -2.646 7.489 1.00 81.44 95 GLY A O 1
ATOM 706 N N . VAL A 1 96 ? -14.466 -0.580 6.877 1.00 79.19 96 VAL A N 1
ATOM 707 C CA . VAL A 1 96 ? -15.910 -0.780 7.122 1.00 79.19 96 VAL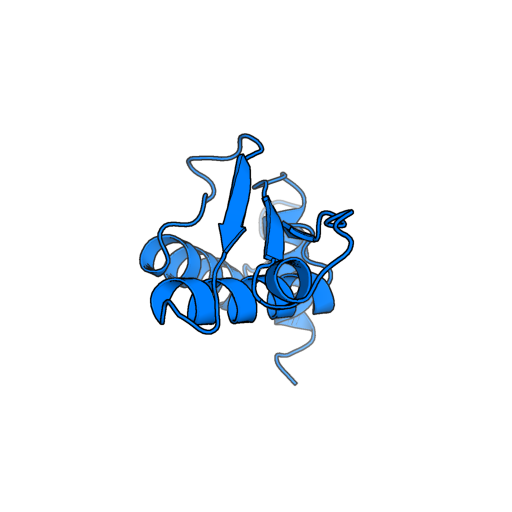 A CA 1
ATOM 708 C C . VAL A 1 96 ? -16.546 -1.743 6.112 1.00 79.19 96 VAL A C 1
ATOM 710 O O . VAL A 1 96 ? -17.495 -2.445 6.453 1.00 79.19 96 VAL A O 1
ATOM 713 N N . ARG A 1 97 ? -16.039 -1.801 4.874 1.00 67.56 97 ARG A N 1
ATOM 714 C CA . ARG A 1 97 ? -16.578 -2.672 3.811 1.00 67.56 97 ARG A CA 1
ATOM 715 C C . ARG A 1 97 ? -15.990 -4.089 3.806 1.00 67.56 97 ARG A C 1
ATOM 717 O O . ARG A 1 97 ? -16.426 -4.907 3.003 1.00 67.56 97 ARG A O 1
ATOM 724 N N . GLY A 1 98 ? -15.078 -4.385 4.733 1.00 57.12 98 GLY A N 1
ATOM 725 C CA . GLY A 1 98 ? -14.428 -5.684 4.880 1.00 57.12 98 GLY A CA 1
ATOM 726 C C . GLY A 1 98 ? -13.174 -5.835 4.016 1.00 57.12 98 GLY A C 1
ATOM 727 O O . GLY A 1 98 ? -13.079 -5.305 2.912 1.00 57.12 98 GLY A O 1
ATOM 728 N N . VAL A 1 99 ? -12.204 -6.588 4.541 1.00 54.97 99 VAL A N 1
ATOM 729 C CA . VAL A 1 99 ? -11.077 -7.139 3.778 1.00 54.97 99 VAL A CA 1
ATOM 730 C C . VAL A 1 99 ? -11.588 -8.447 3.172 1.00 54.97 99 VAL A C 1
ATOM 732 O O . VAL A 1 99 ? -11.451 -9.498 3.790 1.00 54.97 99 VAL A O 1
ATOM 735 N N . THR A 1 100 ? -12.325 -8.362 2.064 1.00 47.03 100 THR A N 1
ATOM 736 C CA . THR A 1 100 ? -12.834 -9.546 1.345 1.00 47.03 100 THR A CA 1
ATOM 737 C C . THR A 1 100 ? -11.711 -10.319 0.680 1.00 47.03 100 THR A C 1
ATOM 739 O O . THR A 1 100 ? -10.863 -9.642 0.050 1.00 47.03 100 THR A O 1
#

Radius of gyration: 14.51 Å; Cα contacts (8 Å, |Δi|>4): 129; chains: 1; bounding box: 34×25×41 Å

pLDDT: mean 86.16, std 16.01, range [40.22, 98.5]

Foldseek 3Di:
DPDLDQFPQLVVLQVLCVVLVHDHPVRFDKDKDKAQLVVDVSSVSVVVSQVVCVVLVLPQKDWDDDPDDDDVSVRMTMIIGGDDPSNSVSSRVSSVVDPD

Nearest PDB structures (foldseek):
  6y24-assembly1_A  TM=2.895E-01  e=4.990E-01  Homo sapiens
  2cz4-assembly1_B  TM=3.457E-01  e=1.247E+00  Thermus thermophilus HB8
  1o51-assembly1_A  TM=3.665E-01  e=1.847E+00  Thermotoga maritima
  3on5-assembly1_B  TM=3.757E-01  e=1.422E+00  Halalkalibacterium halodurans
  2n8l-assembly1_A  TM=2.453E-01  e=1.518E+00  Gallus gallus

Mean predicted aligned error: 6.33 Å

Solvent-accessible surface area (backbone atoms only — not comparable to full-atom values): 5791 Å² total; per-residue (Å²): 120,94,80,69,77,76,29,75,47,39,66,50,48,52,52,51,30,56,77,66,73,43,74,42,86,94,42,38,65,76,43,81,46,77,36,39,45,87,84,29,77,67,31,32,54,47,51,53,52,44,51,52,39,40,76,67,64,27,66,42,42,44,80,46,86,74,90,55,95,56,76,71,50,79,54,40,53,37,34,43,32,31,45,48,88,59,28,65,58,34,32,25,56,45,42,73,75,48,93,124

Sequence (100 aa):
APGTPRSGLGPSVEAELTALRLPGPDEPAPRELRLDPLRSALDNRREILLRRLEVCGVGYGEPVAVAGTGDAAALSSRWRLSWAPAVPVRLDLAGVRGVT